Protein AF-A0A378WGH2-F1 (afdb_monomer)

Sequence (146 aa):
MEDEITLIKSREWPTRFLNVDENYIAITRPEDLNGFLYAKSLKPNQPIDFNKLDIACTDITWEGWNYLLPILQRRYFDNLPNEMEDFLLSFFWFLETDNNLSNLLVYLDSDDLKNFKDWISFILFSGKDNNSFIIENELLSILERM

Foldseek 3Di:
DPPDQDAADADWDFPDFFPDDPVPQDPPDPVSCQLVVLSVPDDTPDDDQQQRNPDQPNGTDLSNCLNCVRVVLVVVVVDDDPRCLVVVLNVLVQCLDDCNVVSNCVSDDPVNVVSVLVSLCCCQPVVPHPCNVVCVVSSVSSNVVD

Solvent-accessible surface area (backbone atoms only — not comparable to full-atom values): 8770 Å² total; per-residue (Å²): 128,86,76,82,82,58,75,44,71,83,56,69,74,45,96,50,50,57,69,64,58,80,91,72,59,82,72,89,48,83,69,64,46,48,14,49,53,46,60,72,64,64,55,82,94,55,87,84,60,55,74,47,52,58,59,65,74,81,40,44,23,67,50,26,46,58,35,43,50,34,52,52,55,50,49,56,75,73,66,71,86,68,61,48,55,72,59,53,51,51,48,44,52,50,36,52,43,85,65,43,41,66,60,52,53,75,74,43,52,78,64,36,46,50,24,48,52,51,49,54,48,44,44,65,66,63,83,76,51,82,60,27,78,78,46,44,68,38,53,50,54,45,60,77,74,107

Structure (mmCIF, N/CA/C/O backbone):
data_AF-A0A378WGH2-F1
#
_entry.id   AF-A0A378WGH2-F1
#
loop_
_atom_site.group_PDB
_atom_site.id
_atom_site.type_symbol
_atom_site.label_atom_id
_atom_site.label_alt_id
_atom_site.label_comp_id
_atom_site.label_asym_id
_atom_site.label_entity_id
_atom_site.label_seq_id
_atom_site.pdbx_PDB_ins_code
_atom_site.Cartn_x
_atom_site.Cartn_y
_atom_site.Cartn_z
_atom_site.occupancy
_atom_site.B_iso_or_equiv
_atom_site.auth_seq_id
_atom_site.auth_comp_id
_atom_site.auth_asym_id
_atom_site.auth_atom_id
_atom_site.pdbx_PDB_model_num
ATOM 1 N N . MET A 1 1 ? -19.980 -0.811 20.620 1.00 35.38 1 MET A N 1
ATOM 2 C CA . MET A 1 1 ? -20.170 -0.354 19.234 1.00 35.38 1 MET A CA 1
ATOM 3 C C . MET A 1 1 ? -18.951 -0.849 18.503 1.00 35.38 1 MET A C 1
ATOM 5 O O . MET A 1 1 ? -17.860 -0.528 18.943 1.00 35.38 1 MET A O 1
ATOM 9 N N . GLU A 1 2 ? -19.117 -1.748 17.537 1.00 47.16 2 GLU A N 1
ATOM 10 C CA . GLU A 1 2 ? -18.057 -1.958 16.551 1.00 47.16 2 GLU A CA 1
ATOM 11 C C . GLU A 1 2 ? -18.093 -0.689 15.701 1.00 47.16 2 GLU A C 1
ATOM 13 O O . GLU A 1 2 ? -19.053 -0.485 14.960 1.00 47.16 2 GLU A O 1
ATOM 18 N N . ASP A 1 3 ? -17.173 0.241 15.955 1.00 55.09 3 ASP A N 1
ATOM 19 C CA . ASP A 1 3 ? -17.094 1.470 15.173 1.00 55.09 3 ASP A CA 1
ATOM 20 C C . ASP A 1 3 ? -16.848 1.082 13.711 1.00 55.09 3 ASP A C 1
ATOM 22 O O . ASP A 1 3 ? -15.927 0.328 13.391 1.00 55.09 3 ASP A O 1
ATOM 26 N N . GLU A 1 4 ? -17.734 1.534 12.828 1.00 68.69 4 GLU A N 1
ATOM 27 C CA . GLU A 1 4 ? -17.677 1.220 11.406 1.00 68.69 4 GLU A CA 1
ATOM 28 C C . GLU A 1 4 ? -16.458 1.927 10.798 1.00 68.69 4 GLU A C 1
ATOM 30 O O . GLU A 1 4 ? -16.391 3.159 10.750 1.00 68.69 4 GLU A O 1
ATOM 35 N N . ILE A 1 5 ? -15.456 1.153 10.369 1.00 80.62 5 ILE A N 1
ATOM 36 C CA . ILE A 1 5 ? -14.247 1.710 9.755 1.00 80.62 5 ILE A CA 1
ATOM 37 C C . ILE A 1 5 ? -14.627 2.326 8.418 1.00 80.62 5 ILE A C 1
ATOM 39 O O . ILE A 1 5 ? -15.067 1.645 7.492 1.00 80.62 5 ILE A O 1
ATOM 43 N N . THR A 1 6 ? -14.410 3.632 8.306 1.00 91.25 6 THR A N 1
ATOM 44 C CA . THR A 1 6 ? -14.549 4.328 7.031 1.00 91.25 6 THR A CA 1
ATOM 45 C C . THR A 1 6 ? -13.286 4.109 6.203 1.00 91.25 6 THR A C 1
ATOM 47 O O . THR A 1 6 ? -12.171 4.320 6.674 1.00 91.25 6 THR A O 1
ATOM 50 N N . LEU A 1 7 ? -13.457 3.662 4.959 1.00 94.44 7 LEU A N 1
ATOM 51 C CA . LEU A 1 7 ? -12.347 3.341 4.063 1.00 94.44 7 LEU A CA 1
ATOM 52 C C . LEU A 1 7 ? -11.804 4.588 3.350 1.00 94.44 7 LEU A C 1
ATOM 54 O O . LEU A 1 7 ? -12.533 5.540 3.071 1.00 94.44 7 LEU A O 1
ATOM 58 N N . ILE A 1 8 ? -10.523 4.548 2.994 1.00 96.25 8 ILE A N 1
ATOM 59 C CA . ILE A 1 8 ? -9.829 5.544 2.176 1.00 96.25 8 ILE A CA 1
ATOM 60 C C . ILE A 1 8 ? -10.474 5.589 0.783 1.00 96.25 8 ILE A C 1
ATOM 62 O O . ILE A 1 8 ? -10.792 4.557 0.166 1.00 96.25 8 ILE A O 1
ATOM 66 N N . LYS A 1 9 ? -10.675 6.803 0.267 1.00 96.50 9 LYS A N 1
ATOM 67 C CA . LYS A 1 9 ? -11.297 7.036 -1.042 1.00 96.50 9 LYS A CA 1
ATOM 68 C C . LYS A 1 9 ? -10.456 6.389 -2.152 1.00 96.50 9 LYS A C 1
ATOM 70 O O . LYS A 1 9 ? -9.229 6.444 -2.141 1.00 96.50 9 LYS A O 1
ATOM 75 N N . SER A 1 10 ? -11.112 5.771 -3.135 1.00 95.19 10 SER A N 1
ATOM 76 C CA . SER A 1 10 ? -10.422 5.258 -4.327 1.00 95.19 10 SER A CA 1
ATOM 77 C C . SER A 1 10 ? -9.731 6.391 -5.090 1.00 95.19 10 SER A C 1
ATOM 79 O O . SER A 1 10 ? -10.227 7.519 -5.112 1.00 95.19 10 SER A O 1
ATOM 81 N N . ARG A 1 11 ? -8.605 6.084 -5.739 1.00 94.75 11 ARG A N 1
ATOM 82 C CA . ARG A 1 11 ? -7.843 7.043 -6.547 1.00 94.75 11 ARG A CA 1
ATOM 83 C C . ARG A 1 11 ? -7.864 6.682 -8.025 1.00 94.75 11 ARG A C 1
ATOM 85 O O . ARG A 1 11 ? -8.062 5.526 -8.396 1.00 94.75 11 ARG A O 1
ATOM 92 N N . GLU A 1 12 ? -7.636 7.693 -8.854 1.00 93.69 12 GLU A N 1
ATOM 93 C CA . GLU A 1 12 ? -7.398 7.512 -10.283 1.00 93.69 12 GLU A CA 1
ATOM 94 C C . GLU A 1 12 ? -6.031 6.870 -10.540 1.00 93.69 12 GLU A C 1
ATOM 96 O O . GLU A 1 12 ? -5.136 6.897 -9.694 1.00 93.69 12 GLU A O 1
ATOM 101 N N . TRP A 1 13 ? -5.884 6.281 -11.726 1.00 95.06 13 TRP A N 1
ATOM 102 C CA . TRP A 1 13 ? -4.626 5.684 -12.156 1.00 95.06 13 TRP A CA 1
ATOM 103 C C . TRP A 1 13 ? -3.505 6.741 -12.204 1.00 95.06 13 TRP A C 1
ATOM 105 O O . TRP A 1 13 ? -3.732 7.822 -12.752 1.00 95.06 13 TRP A O 1
ATOM 115 N N . PRO A 1 14 ? -2.301 6.448 -11.679 1.00 94.69 14 PRO A N 1
ATOM 116 C CA . PRO A 1 14 ? -1.214 7.420 -11.623 1.00 94.69 14 PRO A CA 1
ATOM 117 C C . PRO A 1 14 ? -0.660 7.750 -13.013 1.00 94.69 14 PRO A C 1
ATOM 119 O O . PRO A 1 14 ? -0.693 6.924 -13.930 1.00 94.69 14 PRO A O 1
ATOM 122 N N . THR A 1 15 ? -0.058 8.933 -13.157 1.00 92.88 15 THR A N 1
ATOM 123 C CA . THR A 1 15 ? 0.642 9.314 -14.397 1.00 92.88 15 THR A CA 1
ATOM 124 C C . THR A 1 15 ? 1.840 8.398 -14.624 1.00 92.88 15 THR A C 1
ATOM 126 O O . THR A 1 15 ? 2.132 7.991 -15.751 1.00 92.88 15 THR A O 1
ATOM 129 N N . ARG A 1 16 ? 2.522 8.034 -13.533 1.00 92.31 16 ARG A N 1
ATOM 130 C CA . ARG A 1 16 ? 3.640 7.093 -13.530 1.00 92.31 16 ARG A CA 1
ATOM 131 C C . ARG A 1 16 ? 3.504 6.140 -12.351 1.00 92.31 16 ARG A C 1
ATOM 133 O O . ARG A 1 16 ? 3.409 6.594 -11.220 1.00 92.31 16 ARG A O 1
ATOM 140 N N . PHE A 1 17 ? 3.540 4.833 -12.609 1.00 93.88 17 PHE A N 1
ATOM 141 C CA . PHE A 1 17 ? 3.421 3.808 -11.561 1.00 93.88 17 PHE A CA 1
ATOM 142 C C . PHE A 1 17 ? 4.780 3.400 -10.958 1.00 93.88 17 PHE A C 1
ATOM 144 O O . PHE A 1 17 ? 4.872 3.201 -9.752 1.00 93.88 17 PHE A O 1
ATOM 151 N N . LEU A 1 18 ? 5.842 3.325 -11.774 1.00 94.25 18 LEU A N 1
ATOM 152 C CA . LEU A 1 18 ? 7.179 2.865 -11.361 1.00 94.25 18 LEU A CA 1
ATOM 153 C C . LEU A 1 18 ? 8.238 3.971 -11.463 1.00 94.25 18 LEU A C 1
ATOM 155 O O . LEU A 1 18 ? 8.267 4.698 -12.456 1.00 94.25 18 LEU A O 1
ATOM 159 N N . ASN A 1 19 ? 9.128 4.071 -10.472 1.00 91.69 19 ASN A N 1
ATOM 160 C CA . ASN A 1 19 ? 10.249 5.022 -10.409 1.00 91.69 19 ASN A CA 1
ATOM 161 C C . ASN A 1 19 ? 11.446 4.592 -11.263 1.00 91.69 19 ASN A C 1
ATOM 163 O O . ASN A 1 19 ? 12.253 5.432 -11.665 1.00 91.69 19 ASN A O 1
ATOM 167 N N . VAL A 1 20 ? 11.556 3.297 -11.541 1.00 85.56 20 VAL A N 1
ATOM 168 C CA . VAL A 1 20 ? 12.711 2.694 -12.205 1.00 85.56 20 VAL A CA 1
ATOM 169 C C . VAL A 1 20 ? 12.340 2.205 -13.599 1.00 85.56 20 VAL A C 1
ATOM 171 O O . VAL A 1 20 ? 11.233 1.716 -13.837 1.00 85.56 20 VAL A O 1
ATOM 174 N N . ASP A 1 21 ? 13.275 2.361 -14.532 1.00 82.50 21 ASP A N 1
ATOM 175 C CA . ASP A 1 21 ? 13.173 1.732 -15.845 1.00 82.50 21 ASP A CA 1
ATOM 176 C C . ASP A 1 21 ? 13.755 0.318 -15.791 1.00 82.50 21 ASP A C 1
ATOM 178 O O . ASP A 1 21 ? 14.640 0.024 -14.991 1.00 82.50 21 ASP A O 1
ATOM 182 N N . GLU A 1 22 ? 13.305 -0.540 -16.705 1.00 79.81 22 GLU A N 1
ATOM 183 C CA . GLU A 1 22 ? 13.706 -1.954 -16.791 1.00 79.81 22 GLU A CA 1
ATOM 184 C C . GLU A 1 22 ? 15.231 -2.152 -16.818 1.00 79.81 22 GLU A C 1
ATOM 186 O O . GLU A 1 22 ? 15.751 -3.101 -16.243 1.00 79.81 22 GLU A O 1
ATOM 191 N N . ASN A 1 23 ? 15.958 -1.208 -17.422 1.00 80.75 23 ASN A N 1
ATOM 192 C CA . ASN A 1 23 ? 17.418 -1.238 -17.535 1.00 80.75 23 ASN A CA 1
ATOM 193 C C . ASN A 1 23 ? 18.155 -1.076 -16.192 1.00 80.75 23 ASN A C 1
ATOM 195 O O . ASN A 1 23 ? 19.362 -1.302 -16.141 1.00 80.75 23 ASN A O 1
ATOM 199 N N . TYR A 1 24 ? 17.462 -0.642 -15.136 1.00 79.50 24 TYR A N 1
ATOM 200 C CA . TYR A 1 24 ? 18.024 -0.441 -13.798 1.00 79.50 24 TYR A CA 1
ATOM 201 C C . TYR A 1 24 ? 17.676 -1.572 -12.826 1.00 79.50 24 TYR A C 1
ATOM 203 O O . TYR A 1 24 ? 18.118 -1.537 -11.679 1.00 79.50 24 TYR A O 1
ATOM 211 N N . ILE A 1 25 ? 16.927 -2.584 -13.275 1.00 78.25 25 ILE A N 1
ATOM 212 C CA . ILE A 1 25 ? 16.636 -3.767 -12.468 1.00 78.25 25 ILE A CA 1
ATOM 213 C C . ILE A 1 25 ? 17.858 -4.686 -12.485 1.00 78.25 25 ILE A C 1
ATOM 215 O O . ILE A 1 25 ? 18.322 -5.122 -13.540 1.00 78.25 25 ILE A O 1
ATOM 219 N N . ALA A 1 26 ? 18.400 -4.970 -11.302 1.00 75.31 26 ALA A N 1
ATOM 220 C CA . ALA A 1 26 ? 19.481 -5.930 -11.149 1.00 75.31 26 ALA A CA 1
ATOM 221 C C . ALA A 1 26 ? 18.933 -7.348 -11.359 1.00 75.31 26 ALA A C 1
ATOM 223 O O . ALA A 1 26 ? 18.248 -7.889 -10.499 1.00 75.31 26 ALA A O 1
ATOM 224 N N . ILE A 1 27 ? 19.237 -7.948 -12.510 1.00 78.75 27 ILE A N 1
ATOM 225 C CA . ILE A 1 27 ? 18.798 -9.305 -12.848 1.00 78.75 27 ILE A CA 1
ATOM 226 C C . ILE A 1 27 ? 19.877 -10.285 -12.392 1.00 78.75 27 ILE A C 1
ATOM 228 O O . ILE A 1 27 ? 20.930 -10.401 -13.025 1.00 78.75 27 ILE A O 1
ATOM 232 N N . THR A 1 28 ? 19.622 -10.999 -11.298 1.00 78.75 28 THR A N 1
ATOM 233 C CA . THR A 1 28 ? 20.460 -12.127 -10.865 1.00 78.75 28 THR A CA 1
ATOM 234 C C . THR A 1 28 ? 19.918 -13.459 -11.381 1.00 78.75 28 THR A C 1
ATOM 236 O O . THR A 1 28 ? 20.695 -14.383 -11.637 1.00 78.75 28 THR A O 1
ATOM 239 N N . ARG A 1 29 ? 18.600 -13.538 -11.601 1.00 75.00 29 ARG A N 1
ATOM 240 C CA . ARG A 1 29 ? 17.865 -14.661 -12.189 1.00 75.00 29 ARG A CA 1
ATOM 241 C C . ARG A 1 29 ? 16.701 -14.156 -13.056 1.00 75.00 29 ARG A C 1
ATOM 243 O O . ARG A 1 29 ? 16.218 -13.051 -12.826 1.00 75.00 29 ARG A O 1
ATOM 250 N N . PRO A 1 30 ? 16.224 -14.932 -14.048 1.00 76.19 30 PRO A N 1
ATOM 251 C CA . PRO A 1 30 ? 15.103 -14.518 -14.898 1.00 76.19 30 PRO A CA 1
ATOM 252 C C . PRO A 1 30 ? 13.823 -14.187 -14.121 1.00 76.19 30 PRO A C 1
ATOM 254 O O . PRO A 1 30 ? 13.079 -13.296 -14.523 1.00 76.19 30 PRO A O 1
ATOM 257 N N . GLU A 1 31 ? 13.571 -14.889 -13.013 1.00 78.00 31 GLU A N 1
ATOM 258 C CA . GLU A 1 31 ? 12.412 -14.658 -12.155 1.00 78.00 31 GLU A CA 1
ATOM 259 C C . GLU A 1 31 ? 12.417 -13.300 -11.442 1.00 78.00 31 GLU A C 1
ATOM 261 O O . GLU A 1 31 ? 11.334 -12.782 -11.177 1.00 78.00 31 GLU A O 1
ATOM 266 N N . ASP A 1 32 ? 13.586 -12.677 -11.246 1.00 73.44 32 ASP A N 1
ATOM 267 C CA . ASP A 1 32 ? 13.717 -11.350 -10.620 1.00 73.44 32 ASP A CA 1
ATOM 268 C C . ASP A 1 32 ? 12.980 -10.262 -11.424 1.00 73.44 32 ASP A C 1
ATOM 270 O O . ASP A 1 32 ? 12.639 -9.199 -10.910 1.00 73.44 32 ASP A O 1
ATOM 274 N N . LEU A 1 33 ? 12.716 -10.523 -12.709 1.00 85.06 33 LEU A N 1
ATOM 275 C CA . LEU A 1 33 ? 12.023 -9.600 -13.598 1.00 85.06 33 LEU A CA 1
ATOM 276 C C . LEU A 1 33 ? 10.496 -9.804 -13.594 1.00 85.06 33 LEU A C 1
ATOM 278 O O . LEU A 1 33 ? 9.764 -8.943 -14.080 1.00 85.06 33 LEU A O 1
ATOM 282 N N . ASN A 1 34 ? 9.987 -10.918 -13.055 1.00 89.19 34 ASN A N 1
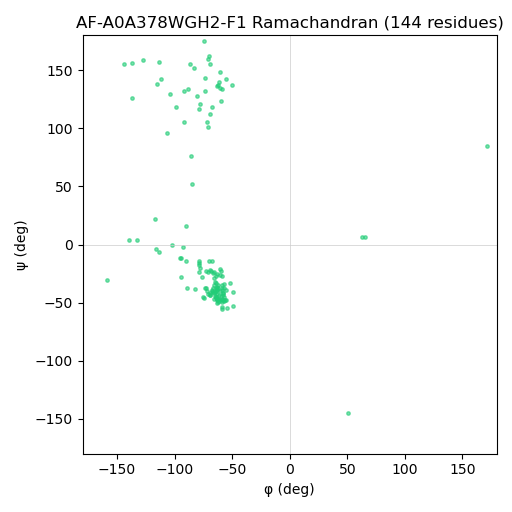ATOM 283 C CA . ASN A 1 34 ? 8.567 -11.270 -13.150 1.00 89.19 34 ASN A CA 1
ATOM 284 C C . ASN A 1 34 ? 7.669 -10.252 -12.443 1.00 89.19 34 ASN A C 1
ATOM 286 O O . ASN A 1 34 ? 6.694 -9.790 -13.041 1.00 89.19 34 ASN A O 1
ATOM 290 N N . GLY A 1 35 ? 8.010 -9.877 -11.206 1.00 89.25 35 GLY A N 1
ATOM 291 C CA . GLY A 1 35 ? 7.245 -8.887 -10.451 1.00 89.25 35 GLY A CA 1
ATOM 292 C C . GLY A 1 35 ? 7.289 -7.510 -11.106 1.00 89.25 35 GLY A C 1
ATOM 293 O O . GLY A 1 35 ? 6.258 -6.852 -11.265 1.00 89.25 35 GLY A O 1
ATOM 294 N N . PHE A 1 36 ? 8.461 -7.111 -11.607 1.00 89.88 36 PHE A N 1
ATOM 295 C CA . PHE A 1 36 ? 8.619 -5.856 -12.338 1.00 89.88 36 PHE A CA 1
ATOM 296 C C . PHE A 1 36 ? 7.799 -5.829 -13.634 1.00 89.88 36 PHE A C 1
ATOM 298 O O . PHE A 1 36 ? 7.086 -4.860 -13.901 1.00 89.88 36 PHE A O 1
ATOM 305 N N . LEU A 1 37 ? 7.847 -6.894 -14.439 1.00 91.56 37 LEU A N 1
ATOM 306 C CA . LEU A 1 37 ? 7.058 -7.002 -15.670 1.00 91.56 37 LEU A CA 1
ATOM 307 C C . LEU A 1 37 ? 5.566 -7.006 -15.376 1.00 91.56 37 LEU A C 1
ATOM 309 O O . LEU A 1 37 ? 4.806 -6.368 -16.108 1.00 91.56 37 LEU A O 1
ATOM 313 N N . TYR A 1 38 ? 5.147 -7.678 -14.302 1.00 93.38 38 TYR A N 1
ATOM 314 C CA . TYR A 1 38 ? 3.769 -7.630 -13.845 1.00 93.38 38 TYR A CA 1
ATOM 315 C C . TYR A 1 38 ? 3.359 -6.192 -13.519 1.00 93.38 38 TYR A C 1
ATOM 317 O O . TYR A 1 38 ? 2.414 -5.686 -14.130 1.00 93.38 38 TYR A O 1
ATOM 325 N N . ALA A 1 39 ? 4.117 -5.498 -12.667 1.00 92.69 39 ALA A N 1
ATOM 326 C CA . ALA A 1 39 ? 3.853 -4.112 -12.290 1.00 92.69 39 ALA A CA 1
ATOM 327 C C . ALA A 1 39 ? 3.816 -3.168 -13.506 1.00 92.69 39 ALA A C 1
ATOM 329 O O . ALA A 1 39 ? 2.905 -2.354 -13.648 1.00 92.69 39 ALA A O 1
ATOM 330 N N . LYS A 1 40 ? 4.757 -3.328 -14.444 1.00 91.94 40 LYS A N 1
ATOM 331 C CA . LYS A 1 40 ? 4.830 -2.565 -15.701 1.00 91.94 40 LYS A CA 1
ATOM 332 C C . LYS A 1 40 ? 3.653 -2.851 -16.640 1.00 91.94 40 LYS A C 1
ATOM 334 O O . LYS A 1 40 ? 3.272 -1.993 -17.441 1.00 91.94 40 LYS A O 1
ATOM 339 N N . SER A 1 41 ? 3.081 -4.053 -16.571 1.00 92.69 41 SER A N 1
ATOM 340 C CA . SER A 1 41 ? 1.945 -4.459 -17.402 1.00 92.69 41 SER A CA 1
ATOM 341 C C . SER A 1 41 ? 0.605 -3.902 -16.922 1.00 92.69 41 SER A C 1
ATOM 343 O O . SER A 1 41 ? -0.320 -3.830 -17.734 1.00 92.69 41 SER A O 1
ATOM 345 N N . LEU A 1 42 ? 0.511 -3.482 -15.651 1.00 94.19 42 LEU A N 1
ATOM 346 C CA . LEU A 1 42 ? -0.728 -3.011 -15.038 1.00 94.19 42 LEU A CA 1
ATOM 347 C C . LEU A 1 42 ? -1.370 -1.861 -15.832 1.00 94.19 42 LEU A C 1
ATOM 349 O O . LEU A 1 42 ? -0.696 -0.987 -16.391 1.00 94.19 42 LEU A O 1
ATOM 353 N N . LYS A 1 43 ? -2.705 -1.879 -15.881 1.00 91.94 43 LYS A N 1
ATOM 354 C CA . LYS A 1 43 ? -3.544 -0.884 -16.558 1.00 91.94 43 LYS A CA 1
ATOM 355 C C . LYS A 1 43 ? -4.617 -0.321 -15.619 1.00 91.94 43 LYS A C 1
ATOM 357 O O . LYS A 1 43 ? -4.994 -0.994 -14.657 1.00 91.94 43 LYS A O 1
ATOM 362 N N . PRO A 1 44 ? -5.168 0.872 -15.923 1.00 89.62 44 PRO A N 1
ATOM 363 C CA . PRO A 1 44 ? -6.316 1.408 -15.200 1.00 89.62 44 PRO A CA 1
ATOM 364 C C . PRO A 1 44 ? -7.448 0.381 -15.088 1.00 89.62 44 PRO A C 1
ATOM 366 O O . PRO A 1 44 ? -7.770 -0.293 -16.068 1.00 89.62 44 PRO A O 1
ATOM 369 N N . ASN A 1 45 ? -8.069 0.292 -13.909 1.00 84.06 45 ASN A N 1
ATOM 370 C CA . ASN A 1 45 ? -9.184 -0.615 -13.595 1.00 84.06 45 ASN A CA 1
ATOM 371 C C . ASN A 1 45 ? -8.865 -2.119 -13.684 1.00 84.06 45 ASN A C 1
ATOM 373 O O . ASN A 1 45 ? -9.770 -2.944 -13.552 1.00 84.06 45 ASN A O 1
ATOM 377 N N . GLN A 1 46 ? -7.604 -2.499 -13.896 1.00 90.75 46 GLN A N 1
ATOM 378 C CA . GLN A 1 46 ? -7.194 -3.894 -13.828 1.00 90.75 46 GLN A CA 1
ATOM 379 C C . GLN A 1 46 ? -7.164 -4.357 -12.361 1.00 90.75 46 GLN A C 1
ATOM 381 O O . GLN A 1 46 ? -6.561 -3.676 -11.527 1.00 90.75 46 GLN A O 1
ATOM 386 N N . PRO A 1 47 ? -7.751 -5.522 -12.029 1.00 88.94 47 PRO A N 1
ATOM 387 C CA . PRO A 1 47 ? -7.554 -6.138 -10.723 1.00 88.94 47 PRO A CA 1
ATOM 388 C C . PRO A 1 47 ? -6.073 -6.421 -10.456 1.00 88.94 47 PRO A C 1
ATOM 390 O O . PRO A 1 47 ? -5.372 -6.974 -11.308 1.00 88.94 47 PRO A O 1
ATOM 393 N N . ILE A 1 48 ? -5.616 -6.063 -9.258 1.00 89.75 48 ILE A N 1
ATOM 394 C CA . ILE A 1 48 ? -4.239 -6.290 -8.817 1.00 89.75 48 ILE A CA 1
ATOM 395 C C . ILE A 1 48 ? -4.160 -7.633 -8.092 1.00 89.75 48 ILE A C 1
ATOM 397 O O . ILE A 1 48 ? -4.990 -7.949 -7.236 1.00 89.75 48 ILE A O 1
ATOM 401 N N . ASP A 1 49 ? -3.161 -8.410 -8.488 1.00 89.31 49 ASP A N 1
ATOM 402 C CA . ASP A 1 49 ? -2.742 -9.689 -7.934 1.00 89.31 49 ASP A CA 1
ATOM 403 C C . ASP A 1 49 ? -1.445 -9.431 -7.164 1.00 89.31 49 ASP A C 1
ATOM 405 O O . ASP A 1 49 ? -0.366 -9.331 -7.749 1.00 89.31 49 ASP A O 1
ATOM 409 N N . PHE A 1 50 ? -1.574 -9.231 -5.854 1.00 87.00 50 PHE A N 1
ATOM 410 C CA . PHE A 1 50 ? -0.458 -8.829 -5.000 1.00 87.00 50 PHE A CA 1
ATOM 411 C C . PHE A 1 50 ? 0.598 -9.932 -4.847 1.00 87.00 50 PHE A C 1
ATOM 413 O O . PHE A 1 50 ? 1.765 -9.601 -4.687 1.00 87.00 50 PHE A O 1
ATOM 420 N N . ASN A 1 51 ? 0.245 -11.207 -5.060 1.00 84.06 51 ASN A N 1
ATOM 421 C CA . ASN A 1 51 ? 1.220 -12.306 -5.136 1.00 84.06 51 ASN A CA 1
ATOM 422 C C . ASN A 1 51 ? 2.190 -12.161 -6.314 1.00 84.06 51 ASN A C 1
ATOM 424 O O . ASN A 1 51 ? 3.273 -12.739 -6.312 1.00 84.06 51 ASN A O 1
ATOM 428 N N . LYS A 1 52 ? 1.774 -11.452 -7.368 1.00 88.12 52 LYS A N 1
ATOM 429 C CA . LYS A 1 52 ? 2.617 -11.166 -8.535 1.00 88.12 52 LYS A CA 1
ATOM 430 C C . LYS A 1 52 ? 3.305 -9.817 -8.435 1.00 88.12 52 LYS A C 1
ATOM 432 O O . LYS A 1 52 ? 4.181 -9.543 -9.249 1.00 88.12 52 LYS A O 1
ATOM 437 N N . LEU A 1 53 ? 2.917 -8.973 -7.481 1.00 87.56 53 LEU A N 1
ATOM 438 C CA . LEU A 1 53 ? 3.530 -7.670 -7.245 1.00 87.56 53 LEU A CA 1
ATOM 439 C C . LEU A 1 53 ? 4.766 -7.815 -6.344 1.00 87.56 53 LEU A C 1
ATOM 441 O O . LEU A 1 53 ? 4.900 -7.142 -5.330 1.00 87.56 53 LEU A O 1
ATOM 445 N N . ASP A 1 54 ? 5.664 -8.713 -6.738 1.00 85.69 54 ASP A N 1
ATOM 446 C CA . ASP A 1 54 ? 6.922 -8.992 -6.048 1.00 85.69 54 ASP A CA 1
ATOM 447 C C . ASP A 1 54 ? 8.001 -8.007 -6.522 1.00 85.69 54 ASP A C 1
ATOM 449 O O . ASP A 1 54 ? 8.804 -8.297 -7.410 1.00 85.69 54 ASP A O 1
ATOM 453 N N . ILE A 1 55 ? 7.9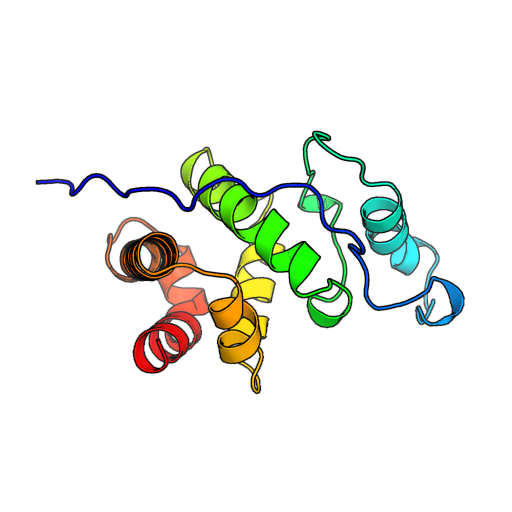17 -6.770 -6.026 1.00 87.94 55 ILE A N 1
ATOM 454 C CA . ILE A 1 55 ? 8.854 -5.681 -6.330 1.00 87.94 55 ILE A CA 1
ATOM 455 C C . ILE A 1 55 ? 9.211 -4.909 -5.066 1.00 87.94 55 ILE A C 1
ATOM 457 O O . ILE A 1 55 ? 8.434 -4.856 -4.110 1.00 87.94 55 ILE A O 1
ATOM 461 N N . ALA A 1 56 ? 10.368 -4.247 -5.076 1.00 89.19 56 ALA A N 1
ATOM 462 C CA . ALA A 1 56 ? 10.747 -3.378 -3.975 1.00 89.19 56 ALA A CA 1
ATOM 463 C C . ALA A 1 56 ? 9.760 -2.207 -3.852 1.00 89.19 56 ALA A C 1
ATOM 465 O O . ALA A 1 56 ? 9.413 -1.552 -4.836 1.00 89.19 56 ALA A O 1
ATOM 466 N N . CYS A 1 57 ? 9.348 -1.888 -2.623 1.00 92.25 57 CYS A N 1
ATOM 467 C CA . CYS A 1 57 ? 8.423 -0.781 -2.366 1.00 92.25 57 CYS A CA 1
ATOM 468 C C . CYS A 1 57 ? 8.953 0.579 -2.865 1.00 92.25 57 CYS A C 1
ATOM 470 O O . CYS A 1 57 ? 8.173 1.455 -3.241 1.00 92.25 57 CYS A O 1
ATOM 472 N N . THR A 1 58 ? 10.279 0.732 -2.925 1.00 91.56 58 THR A N 1
ATOM 473 C CA . THR A 1 58 ? 10.989 1.900 -3.468 1.00 91.56 58 THR A CA 1
ATOM 474 C C . THR A 1 58 ? 10.806 2.083 -4.975 1.00 91.56 58 THR A C 1
ATOM 476 O O . THR A 1 58 ? 10.932 3.200 -5.488 1.00 91.56 58 THR A O 1
ATOM 479 N N . ASP A 1 59 ? 10.497 1.005 -5.695 1.00 92.31 59 ASP A N 1
ATOM 480 C CA . ASP A 1 59 ? 10.325 1.028 -7.147 1.00 92.31 59 ASP A CA 1
ATOM 481 C C . ASP A 1 59 ? 8.956 1.581 -7.549 1.00 92.31 59 ASP A C 1
ATOM 483 O O . ASP A 1 59 ? 8.775 1.978 -8.700 1.00 92.31 59 ASP A O 1
ATOM 487 N N . ILE A 1 60 ? 8.007 1.664 -6.614 1.00 94.69 60 ILE A N 1
ATOM 488 C CA . ILE A 1 60 ? 6.675 2.240 -6.815 1.00 94.69 60 ILE A CA 1
ATOM 489 C C . ILE A 1 60 ? 6.727 3.749 -6.538 1.00 94.69 60 ILE A C 1
ATOM 491 O O . ILE A 1 60 ? 7.293 4.208 -5.544 1.00 94.69 60 ILE A O 1
ATOM 495 N N . THR A 1 61 ? 6.137 4.554 -7.425 1.00 95.31 61 THR A N 1
ATOM 496 C CA . THR A 1 61 ? 6.060 6.014 -7.238 1.00 95.31 61 THR A CA 1
ATOM 497 C C . THR A 1 61 ? 5.099 6.373 -6.102 1.00 95.31 61 THR A C 1
ATOM 499 O O . THR A 1 61 ? 4.215 5.597 -5.748 1.00 95.31 61 THR A O 1
ATOM 502 N N . TRP A 1 62 ? 5.183 7.593 -5.567 1.00 95.31 62 TRP A N 1
ATOM 503 C CA . TRP A 1 62 ? 4.193 8.050 -4.583 1.00 95.31 62 TRP A CA 1
ATOM 504 C C . TRP A 1 62 ? 2.775 8.169 -5.157 1.00 95.31 62 TRP A C 1
ATOM 506 O O . TRP A 1 62 ? 1.812 7.877 -4.455 1.00 95.31 62 TRP A O 1
ATOM 516 N N . GLU A 1 63 ? 2.631 8.510 -6.442 1.00 95.00 63 GLU A N 1
ATOM 517 C CA . GLU A 1 63 ? 1.333 8.440 -7.126 1.00 95.00 63 GLU A CA 1
ATOM 518 C C . GLU A 1 63 ? 0.820 6.991 -7.198 1.00 95.00 63 GLU A C 1
ATOM 520 O O . GLU A 1 63 ? -0.366 6.738 -6.987 1.00 95.00 63 GLU A O 1
ATOM 525 N N . GLY A 1 64 ? 1.718 6.033 -7.454 1.00 95.50 64 GLY A N 1
ATOM 526 C CA . GLY A 1 64 ? 1.438 4.601 -7.422 1.00 95.50 64 GLY A CA 1
ATOM 527 C C . GLY A 1 64 ? 0.988 4.139 -6.041 1.00 95.50 64 GLY A C 1
ATOM 528 O O . GLY A 1 64 ? -0.043 3.483 -5.930 1.00 95.50 64 GLY A O 1
ATOM 529 N N . TRP A 1 65 ? 1.685 4.547 -4.980 1.00 95.69 65 TRP A N 1
ATOM 530 C CA . TRP A 1 65 ? 1.287 4.251 -3.605 1.00 95.69 65 TRP A CA 1
ATOM 531 C C . TRP A 1 65 ? -0.049 4.880 -3.221 1.00 95.69 65 TRP A C 1
ATOM 533 O O . TRP A 1 65 ? -0.885 4.197 -2.637 1.00 95.69 65 TRP A O 1
ATOM 543 N N . ASN A 1 66 ? -0.299 6.135 -3.604 1.00 95.31 66 ASN A N 1
ATOM 544 C CA . ASN A 1 66 ? -1.598 6.778 -3.407 1.00 95.31 66 ASN A CA 1
ATOM 545 C C . ASN A 1 66 ? -2.725 5.977 -4.085 1.00 95.31 66 ASN A C 1
ATOM 547 O O . ASN A 1 66 ? -3.807 5.835 -3.522 1.00 95.31 66 ASN A O 1
ATOM 551 N N . TYR A 1 67 ? -2.463 5.400 -5.262 1.00 95.69 67 TYR A N 1
ATOM 552 C CA . TYR A 1 67 ? -3.400 4.510 -5.949 1.00 95.69 67 TYR A CA 1
ATOM 553 C C . TYR A 1 67 ? -3.569 3.141 -5.270 1.00 95.69 67 TYR A C 1
ATOM 555 O O . TYR A 1 67 ? -4.694 2.655 -5.136 1.00 95.69 67 TYR A O 1
ATOM 563 N N . LEU A 1 68 ? -2.477 2.523 -4.816 1.00 94.62 68 LEU A N 1
ATOM 564 C CA . LEU A 1 68 ? -2.482 1.192 -4.204 1.00 94.62 68 LEU A CA 1
ATOM 565 C C . LEU A 1 68 ? -3.056 1.171 -2.788 1.00 94.62 68 LEU A C 1
ATOM 567 O O . LEU A 1 68 ? -3.754 0.223 -2.443 1.00 94.62 68 LEU A O 1
ATOM 571 N N . LEU A 1 69 ? -2.793 2.194 -1.976 1.00 95.25 69 LEU A N 1
ATOM 572 C CA . LEU A 1 69 ? -3.199 2.267 -0.572 1.00 95.25 69 LEU A CA 1
ATOM 573 C C . LEU A 1 69 ? -4.687 1.930 -0.334 1.00 95.25 69 LEU A C 1
ATOM 575 O O . LEU A 1 69 ? -4.978 1.028 0.455 1.00 95.25 69 LEU A O 1
ATOM 579 N N . PRO A 1 70 ? -5.653 2.568 -1.021 1.00 95.00 70 PRO A N 1
ATOM 580 C CA . PRO A 1 70 ? -7.065 2.247 -0.832 1.00 95.00 70 PRO A CA 1
ATOM 581 C C . PRO A 1 70 ? -7.443 0.851 -1.373 1.00 95.00 70 PRO A C 1
ATOM 583 O O . PRO A 1 70 ? -8.446 0.275 -0.945 1.00 95.00 70 PRO A O 1
ATOM 586 N N . ILE A 1 71 ? -6.674 0.279 -2.307 1.00 92.81 71 ILE A N 1
ATOM 587 C CA . ILE A 1 71 ? -6.870 -1.100 -2.794 1.00 92.81 71 ILE A CA 1
ATOM 588 C C . ILE A 1 71 ? -6.374 -2.097 -1.743 1.00 92.81 71 ILE A C 1
ATOM 590 O O . ILE A 1 71 ? -7.087 -3.051 -1.431 1.00 92.81 71 ILE A O 1
ATOM 594 N N . LEU A 1 72 ? -5.196 -1.844 -1.166 1.00 91.25 72 LEU A N 1
ATOM 595 C CA . LEU A 1 72 ? -4.612 -2.634 -0.083 1.00 91.25 72 LEU A CA 1
ATOM 596 C C . LEU A 1 72 ? -5.543 -2.685 1.124 1.00 91.25 72 LEU A C 1
ATOM 598 O O . LEU A 1 72 ? -5.840 -3.768 1.618 1.00 91.25 72 LEU A O 1
ATOM 602 N N . GLN A 1 73 ? -6.078 -1.536 1.542 1.00 91.88 73 GLN A N 1
ATOM 603 C CA . GLN A 1 73 ? -7.017 -1.477 2.659 1.00 91.88 73 GLN A CA 1
ATOM 604 C C . GLN A 1 73 ? -8.269 -2.331 2.410 1.00 91.88 73 GLN A C 1
ATOM 606 O O . GLN A 1 73 ? -8.681 -3.096 3.277 1.00 91.88 73 GLN A O 1
ATOM 611 N N . ARG A 1 74 ? -8.883 -2.231 1.224 1.00 90.75 74 ARG A N 1
ATOM 612 C CA . ARG A 1 74 ? -10.071 -3.036 0.888 1.00 90.75 74 ARG A CA 1
ATOM 613 C C . ARG A 1 74 ? -9.759 -4.524 0.892 1.00 90.75 74 ARG A C 1
ATOM 615 O O . ARG A 1 74 ? -10.467 -5.295 1.525 1.00 90.75 74 ARG A O 1
ATOM 622 N N . ARG A 1 75 ? -8.657 -4.915 0.250 1.00 86.75 75 ARG A N 1
ATOM 623 C CA . ARG A 1 75 ? -8.225 -6.314 0.212 1.00 86.75 75 ARG A CA 1
ATOM 624 C C . ARG A 1 75 ? -7.904 -6.876 1.590 1.00 86.75 75 ARG A C 1
ATOM 626 O O . ARG A 1 75 ? -8.200 -8.042 1.831 1.00 86.75 75 ARG A O 1
ATOM 633 N N . TYR A 1 76 ? -7.351 -6.052 2.479 1.00 87.25 76 TYR A N 1
ATOM 634 C CA . TYR A 1 76 ? -7.127 -6.423 3.870 1.00 87.25 76 TYR A CA 1
ATOM 635 C C . TYR A 1 76 ? -8.443 -6.837 4.556 1.00 87.25 76 TYR A C 1
ATOM 637 O O . TYR A 1 76 ? -8.492 -7.889 5.189 1.00 87.25 76 TYR A O 1
ATOM 645 N N . PHE A 1 77 ? -9.526 -6.074 4.366 1.00 85.50 77 PHE A N 1
ATOM 646 C CA . PHE A 1 77 ? -10.839 -6.410 4.932 1.00 85.50 77 PHE A CA 1
ATOM 647 C C . PHE A 1 77 ? -11.572 -7.540 4.191 1.00 85.50 77 PHE A C 1
ATOM 649 O O . PHE A 1 77 ? -12.366 -8.243 4.813 1.00 85.50 77 PHE A O 1
ATOM 656 N N . ASP A 1 78 ? -11.324 -7.726 2.890 1.00 82.12 78 ASP A N 1
ATOM 657 C CA . ASP A 1 78 ? -12.082 -8.673 2.064 1.00 82.12 78 ASP A CA 1
ATOM 658 C C . ASP A 1 78 ? -11.765 -10.148 2.349 1.00 82.12 78 ASP A C 1
ATOM 660 O O . ASP A 1 78 ? -12.679 -10.960 2.244 1.00 82.12 78 ASP A O 1
ATOM 664 N N . ASN A 1 79 ? -10.510 -10.521 2.638 1.00 67.00 79 ASN A N 1
ATOM 665 C CA . ASN A 1 79 ? -10.096 -11.868 3.086 1.00 67.00 79 ASN A CA 1
ATOM 666 C C . ASN A 1 79 ? -8.558 -11.975 3.118 1.00 67.00 79 ASN A C 1
ATOM 668 O O . ASN A 1 79 ? -7.951 -12.495 2.178 1.00 67.00 79 ASN A O 1
ATOM 672 N N . LEU A 1 80 ? -7.903 -11.552 4.202 1.00 63.22 80 LEU A N 1
ATOM 673 C CA . LEU A 1 80 ? -6.525 -11.990 4.454 1.00 63.22 80 LEU A CA 1
ATOM 674 C C . LEU A 1 80 ? -6.547 -13.402 5.039 1.00 63.22 80 LEU A C 1
ATOM 676 O O . LEU A 1 80 ? -7.086 -13.615 6.127 1.00 63.22 80 LEU A O 1
ATOM 680 N N . PRO A 1 81 ? -5.976 -14.378 4.312 1.00 51.75 81 PRO A N 1
ATOM 681 C CA . PRO A 1 81 ? -5.035 -15.218 5.038 1.00 51.75 81 PRO A CA 1
ATOM 682 C C . PRO A 1 81 ? -3.749 -15.614 4.297 1.00 51.75 81 PRO A C 1
ATOM 684 O O . PRO A 1 81 ? -3.027 -16.393 4.886 1.00 51.75 81 PRO A O 1
ATOM 687 N N . ASN A 1 82 ? -3.429 -15.162 3.071 1.00 59.56 82 ASN A N 1
ATOM 688 C CA . ASN A 1 82 ? -2.111 -15.481 2.458 1.00 59.56 82 ASN A CA 1
ATOM 689 C C . ASN A 1 82 ? -1.652 -14.534 1.325 1.00 59.56 82 ASN A C 1
ATOM 691 O O . ASN A 1 82 ? -0.458 -14.357 1.135 1.00 59.56 82 ASN A O 1
ATOM 695 N N . GLU A 1 83 ? -2.558 -13.934 0.539 1.00 58.28 83 GLU A N 1
ATOM 696 C CA . GLU A 1 83 ? -2.167 -13.343 -0.763 1.00 58.28 83 GLU A CA 1
ATOM 697 C C . GLU A 1 83 ? -1.475 -11.970 -0.708 1.00 58.28 83 GLU A C 1
ATOM 699 O O . GLU A 1 83 ? -0.946 -11.498 -1.714 1.00 58.28 83 GLU A O 1
ATOM 704 N N . MET A 1 84 ? -1.537 -11.280 0.432 1.00 64.62 84 MET A N 1
ATOM 705 C CA . MET A 1 84 ? -0.950 -9.944 0.572 1.00 64.62 84 MET A CA 1
ATOM 706 C C . MET A 1 84 ? -0.112 -9.768 1.830 1.00 64.62 84 MET A C 1
ATOM 708 O O . MET A 1 84 ? 0.309 -8.646 2.085 1.00 64.62 84 MET A O 1
ATOM 712 N N . GLU A 1 85 ? 0.078 -10.813 2.637 1.00 73.31 85 GLU A N 1
ATOM 713 C CA . GLU A 1 85 ? 0.725 -10.676 3.945 1.00 73.31 85 GLU A CA 1
ATOM 714 C C . GLU A 1 85 ? 2.134 -10.104 3.778 1.00 73.31 85 GLU A C 1
ATOM 716 O O . GLU A 1 85 ? 2.398 -8.998 4.240 1.00 73.31 85 GLU A O 1
ATOM 721 N N . ASP A 1 86 ? 2.973 -10.747 2.967 1.00 80.38 86 ASP A N 1
ATOM 722 C CA . ASP A 1 86 ? 4.348 -10.298 2.733 1.00 80.38 86 ASP A CA 1
ATOM 723 C C . ASP A 1 86 ? 4.424 -8.890 2.120 1.00 80.38 86 ASP A C 1
ATOM 725 O O . ASP A 1 86 ? 5.258 -8.074 2.520 1.00 80.38 86 ASP A O 1
ATOM 729 N N . PHE A 1 87 ? 3.532 -8.566 1.177 1.00 86.44 87 PHE A N 1
ATOM 730 C CA . PHE A 1 87 ? 3.531 -7.257 0.518 1.00 86.44 87 PHE A CA 1
ATOM 731 C C . PHE A 1 87 ? 3.042 -6.141 1.453 1.00 86.44 87 PHE A C 1
ATOM 733 O O . PHE A 1 87 ? 3.602 -5.046 1.463 1.00 86.44 87 PHE A O 1
ATOM 740 N N . LEU A 1 88 ? 2.018 -6.411 2.266 1.00 87.56 88 LEU A N 1
ATOM 741 C CA . LEU A 1 88 ? 1.482 -5.464 3.241 1.00 87.56 88 LEU A CA 1
ATOM 742 C C . LEU A 1 88 ? 2.469 -5.228 4.394 1.00 87.56 88 LEU A C 1
ATOM 744 O O . LEU A 1 88 ? 2.675 -4.080 4.783 1.00 87.56 88 LEU A O 1
ATOM 748 N N . LEU A 1 89 ? 3.117 -6.285 4.895 1.00 88.00 89 LEU A N 1
ATOM 749 C CA . LEU A 1 89 ? 4.198 -6.181 5.881 1.00 88.00 89 LEU A CA 1
ATOM 750 C C . LEU A 1 89 ? 5.350 -5.332 5.325 1.00 88.00 89 LEU A C 1
ATOM 752 O O . LEU A 1 89 ? 5.766 -4.357 5.952 1.00 88.00 89 LEU A O 1
ATOM 756 N N . SER A 1 90 ? 5.797 -5.638 4.103 1.00 89.50 90 SER A N 1
ATOM 757 C CA . SER A 1 90 ? 6.848 -4.880 3.412 1.00 89.50 90 SER A CA 1
ATOM 758 C C . SER A 1 90 ? 6.480 -3.407 3.228 1.00 89.50 90 SER A C 1
ATOM 760 O O . SER A 1 90 ? 7.336 -2.536 3.374 1.00 89.50 90 SER A O 1
ATOM 762 N N . PHE A 1 91 ? 5.208 -3.108 2.947 1.00 92.69 91 PHE A N 1
ATOM 763 C CA . PHE A 1 91 ? 4.711 -1.739 2.852 1.00 92.69 91 PHE A CA 1
ATOM 764 C C . PHE A 1 91 ? 4.808 -0.991 4.188 1.00 92.69 91 PHE A C 1
ATOM 766 O O . PHE A 1 91 ? 5.293 0.139 4.210 1.00 92.69 91 PHE A O 1
ATOM 773 N N . PHE A 1 92 ? 4.395 -1.598 5.305 1.00 93.25 92 PHE A N 1
ATOM 774 C CA . PHE A 1 92 ? 4.489 -0.939 6.611 1.00 93.2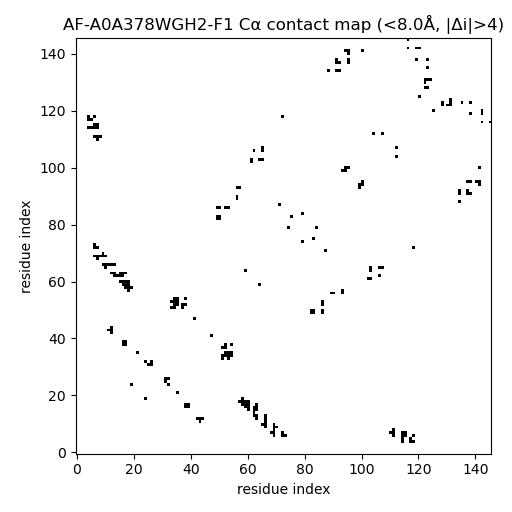5 92 PHE A CA 1
ATOM 775 C C . PHE A 1 92 ? 5.939 -0.737 7.063 1.00 93.25 92 PHE A C 1
ATOM 777 O O . PHE A 1 92 ? 6.270 0.364 7.504 1.00 93.25 92 PHE A O 1
ATOM 784 N N . TRP A 1 93 ? 6.825 -1.716 6.844 1.00 91.88 93 TRP A N 1
ATOM 785 C CA . TRP A 1 93 ? 8.270 -1.518 7.022 1.00 91.88 93 TRP A CA 1
ATOM 786 C C . TRP A 1 93 ? 8.786 -0.356 6.181 1.00 91.88 93 TRP A C 1
ATOM 788 O O . TRP A 1 93 ? 9.477 0.533 6.676 1.00 91.88 93 TRP A O 1
ATOM 798 N N . PHE A 1 94 ? 8.409 -0.315 4.905 1.00 94.12 94 PHE A N 1
ATOM 799 C CA . PHE A 1 94 ? 8.807 0.767 4.019 1.00 94.12 94 PHE A CA 1
ATOM 800 C C . PHE A 1 94 ? 8.354 2.140 4.538 1.00 94.12 94 PHE A C 1
ATOM 802 O O . PHE A 1 94 ? 9.147 3.082 4.512 1.00 94.12 94 PHE A O 1
ATOM 809 N N . LEU A 1 95 ? 7.128 2.268 5.055 1.00 94.81 95 LEU A N 1
ATOM 810 C CA . LEU A 1 95 ? 6.634 3.527 5.620 1.00 94.81 95 LEU A CA 1
ATOM 811 C C . LEU A 1 95 ? 7.360 3.958 6.895 1.00 94.81 95 LEU A C 1
ATOM 813 O O . LEU A 1 95 ? 7.579 5.157 7.086 1.00 94.81 95 LEU A O 1
ATOM 817 N N . GLU A 1 96 ? 7.714 3.009 7.759 1.00 91.88 96 GLU A N 1
ATOM 818 C CA . GLU A 1 96 ? 8.446 3.282 8.996 1.00 91.88 96 GLU A CA 1
ATOM 819 C C . GLU A 1 96 ? 9.837 3.872 8.702 1.00 91.88 96 GLU A C 1
ATOM 821 O O . GLU A 1 96 ? 10.284 4.800 9.382 1.00 91.88 96 GLU A O 1
ATOM 826 N N . THR A 1 97 ? 10.487 3.415 7.629 1.00 89.06 97 THR A N 1
ATOM 827 C CA . THR A 1 97 ? 11.815 3.901 7.234 1.00 89.06 97 THR A CA 1
ATOM 828 C C . THR A 1 97 ? 11.818 5.313 6.628 1.00 89.06 97 THR A C 1
ATOM 830 O O . THR A 1 97 ? 10.941 5.705 5.857 1.00 89.06 97 THR A O 1
ATOM 833 N N . ASP A 1 98 ? 12.864 6.085 6.942 1.00 85.31 98 ASP A N 1
ATOM 834 C CA . ASP A 1 98 ? 13.163 7.395 6.348 1.00 85.31 98 ASP A CA 1
ATOM 835 C C . ASP A 1 98 ? 11.972 8.391 6.352 1.00 85.31 98 ASP A C 1
ATOM 837 O O . ASP A 1 98 ? 11.167 8.466 7.286 1.00 85.31 98 ASP A O 1
ATOM 841 N N . ASN A 1 99 ? 11.874 9.219 5.306 1.00 90.69 99 ASN A N 1
ATOM 842 C CA . ASN A 1 99 ? 10.802 10.193 5.087 1.00 90.69 99 ASN A CA 1
ATOM 843 C C . ASN A 1 99 ? 9.622 9.601 4.290 1.00 90.69 99 ASN A C 1
ATOM 845 O O . ASN A 1 99 ? 8.806 10.357 3.759 1.00 90.69 99 ASN A O 1
ATOM 849 N N . ASN A 1 100 ? 9.527 8.272 4.180 1.00 94.56 100 ASN A N 1
ATOM 850 C CA . ASN A 1 100 ? 8.545 7.594 3.330 1.00 94.56 100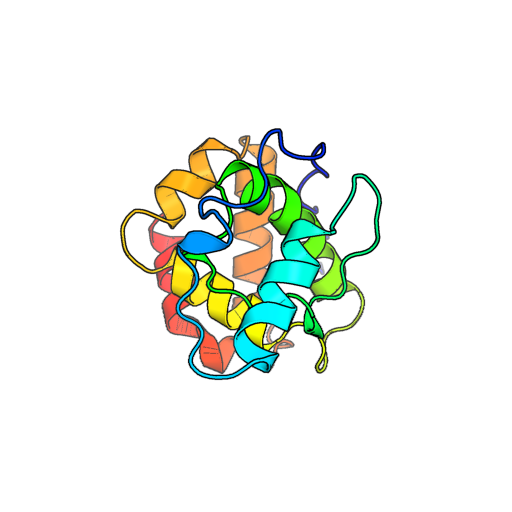 ASN A CA 1
ATOM 851 C C . ASN A 1 100 ? 7.109 7.854 3.782 1.00 94.56 100 ASN A C 1
ATOM 853 O O . ASN A 1 100 ? 6.275 8.239 2.962 1.00 94.56 100 ASN A O 1
ATOM 857 N N . LEU A 1 101 ? 6.846 7.761 5.088 1.00 95.25 101 LEU A N 1
ATOM 858 C CA . LEU A 1 101 ? 5.559 8.157 5.651 1.00 95.25 101 LEU A CA 1
ATOM 859 C C . LEU A 1 101 ? 5.195 9.594 5.260 1.00 95.25 101 LEU A C 1
ATOM 861 O O . LEU A 1 101 ? 4.155 9.812 4.648 1.00 95.25 101 LEU A O 1
ATOM 865 N N . SER A 1 102 ? 6.070 10.566 5.533 1.00 94.75 102 SER A N 1
ATOM 866 C CA . SER A 1 102 ? 5.820 11.979 5.219 1.00 94.75 102 SER A CA 1
ATOM 867 C C . SER A 1 102 ? 5.499 12.200 3.739 1.00 94.75 102 SER A C 1
ATOM 869 O O . SER A 1 102 ? 4.609 12.984 3.420 1.00 94.75 102 SER A O 1
ATOM 871 N N . ASN A 1 103 ? 6.186 11.490 2.839 1.00 95.00 103 ASN A N 1
ATOM 872 C CA . ASN A 1 103 ? 5.930 11.570 1.404 1.00 95.00 103 ASN A CA 1
ATOM 873 C C . ASN A 1 103 ? 4.552 11.012 1.024 1.00 95.00 103 ASN A C 1
ATOM 875 O O . ASN A 1 103 ? 3.873 11.615 0.194 1.00 95.00 103 ASN A O 1
ATOM 879 N N . LEU A 1 104 ? 4.124 9.900 1.632 1.00 94.75 104 LEU A N 1
ATOM 880 C CA . LEU A 1 104 ? 2.789 9.340 1.414 1.00 94.75 104 LEU A CA 1
ATOM 881 C C . LEU A 1 104 ? 1.695 10.282 1.931 1.00 94.75 104 LEU A C 1
ATOM 883 O O . LEU A 1 104 ? 0.709 10.516 1.232 1.00 94.75 104 LEU A O 1
ATOM 887 N N . LEU A 1 105 ? 1.870 10.847 3.131 1.00 94.12 105 LEU A N 1
ATOM 888 C CA . LEU A 1 105 ? 0.850 11.680 3.777 1.00 94.12 105 LEU A CA 1
ATOM 889 C C . LEU A 1 105 ? 0.486 12.930 2.962 1.00 94.12 105 LEU A C 1
ATOM 891 O O . LEU A 1 105 ? -0.648 13.389 3.048 1.00 94.12 105 LEU A O 1
ATOM 895 N N . VAL A 1 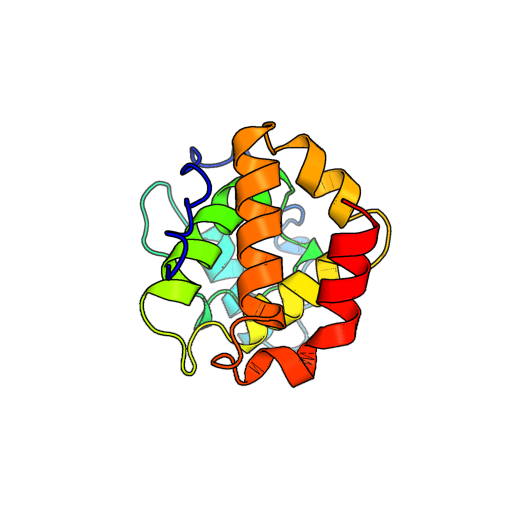106 ? 1.392 13.446 2.121 1.00 95.31 106 VAL A N 1
ATOM 896 C CA . VAL A 1 106 ? 1.111 14.579 1.213 1.00 95.31 106 VAL A CA 1
ATOM 897 C C . VAL A 1 106 ? -0.036 14.284 0.230 1.00 95.31 106 VAL A C 1
ATOM 899 O O . VAL A 1 106 ? -0.676 15.212 -0.262 1.00 95.31 106 VAL A O 1
ATOM 902 N N . TYR A 1 107 ? -0.329 13.010 -0.040 1.00 94.50 107 TYR A N 1
ATOM 903 C CA . TYR A 1 107 ? -1.391 12.583 -0.956 1.00 94.50 107 TYR A CA 1
ATOM 904 C C . TYR A 1 107 ? -2.740 12.320 -0.271 1.00 94.50 107 TYR A C 1
ATOM 906 O O . TYR A 1 107 ? -3.716 11.974 -0.947 1.00 94.50 107 TYR A O 1
ATOM 914 N N . LEU A 1 108 ? -2.816 12.451 1.056 1.00 95.00 108 LEU A N 1
ATOM 915 C CA . LEU A 1 108 ? -4.032 12.195 1.822 1.00 95.00 108 LEU A CA 1
ATOM 916 C C . LEU A 1 108 ? -4.686 13.513 2.238 1.00 95.00 108 LEU A C 1
ATOM 918 O O . LEU A 1 108 ? -4.042 14.395 2.804 1.00 95.00 108 LEU A O 1
ATOM 922 N N . ASP A 1 109 ? -5.987 13.638 1.967 1.00 95.56 109 ASP A N 1
ATOM 923 C CA . ASP A 1 109 ? -6.792 14.703 2.562 1.00 95.56 109 ASP A CA 1
ATOM 924 C C . ASP A 1 109 ? -7.074 14.404 4.047 1.00 95.56 109 ASP A C 1
ATOM 926 O O . ASP A 1 109 ? -6.702 13.352 4.570 1.00 95.56 109 ASP A O 1
ATOM 930 N N . SER A 1 110 ? -7.716 15.334 4.757 1.00 95.00 110 SER A N 1
ATOM 931 C CA . SER A 1 110 ? -7.988 15.170 6.191 1.00 95.00 110 SER A CA 1
ATOM 932 C C . SER A 1 110 ? -8.826 13.931 6.519 1.00 95.00 110 SER A C 1
ATOM 934 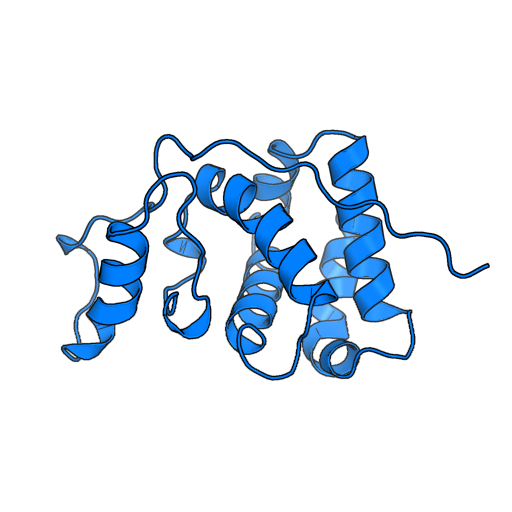O O . SER A 1 110 ? -8.614 13.321 7.569 1.00 95.00 110 SER A O 1
ATOM 936 N N . ASP A 1 111 ? -9.763 13.560 5.643 1.00 95.88 111 ASP A N 1
ATOM 937 C CA . ASP A 1 111 ? -10.622 12.395 5.858 1.00 95.88 111 ASP A CA 1
ATOM 938 C C . ASP A 1 111 ? -9.834 11.111 5.613 1.00 95.88 111 ASP A C 1
ATOM 940 O O . ASP A 1 111 ? -9.879 10.191 6.423 1.00 95.88 111 ASP A O 1
ATOM 944 N N . ASP A 1 112 ? -9.075 11.057 4.519 1.00 96.44 112 ASP A N 1
ATOM 945 C CA . ASP A 1 112 ? -8.254 9.904 4.169 1.00 96.44 112 ASP A CA 1
ATOM 946 C C . ASP A 1 112 ? -7.126 9.694 5.184 1.00 96.44 112 ASP A C 1
ATOM 948 O O . ASP A 1 112 ? -6.815 8.553 5.521 1.00 96.44 112 ASP A O 1
ATOM 952 N N . LEU A 1 113 ? -6.561 10.773 5.736 1.00 95.75 113 LEU A N 1
ATOM 953 C CA . LEU A 1 113 ? -5.598 10.703 6.832 1.00 95.75 113 LEU A CA 1
ATOM 954 C C . LEU A 1 113 ? -6.227 10.058 8.068 1.00 95.75 113 LEU A C 1
ATOM 956 O O . LEU A 1 113 ? -5.645 9.139 8.643 1.00 95.75 113 LEU A O 1
ATOM 960 N N . LYS A 1 114 ? -7.419 10.515 8.467 1.00 95.50 114 LYS A N 1
ATOM 961 C CA . LYS A 1 114 ? -8.166 9.915 9.578 1.00 95.50 114 LYS A CA 1
ATOM 962 C C . LYS A 1 114 ? -8.455 8.437 9.301 1.00 95.50 114 LYS A C 1
ATOM 964 O O . LYS A 1 114 ? -8.164 7.600 10.144 1.00 95.50 114 LYS A O 1
ATOM 969 N N . ASN A 1 115 ? -8.954 8.108 8.115 1.00 95.81 115 ASN A N 1
ATOM 970 C CA . ASN A 1 115 ? -9.292 6.737 7.734 1.00 95.81 115 ASN A CA 1
ATOM 971 C C . ASN A 1 115 ? -8.056 5.824 7.688 1.00 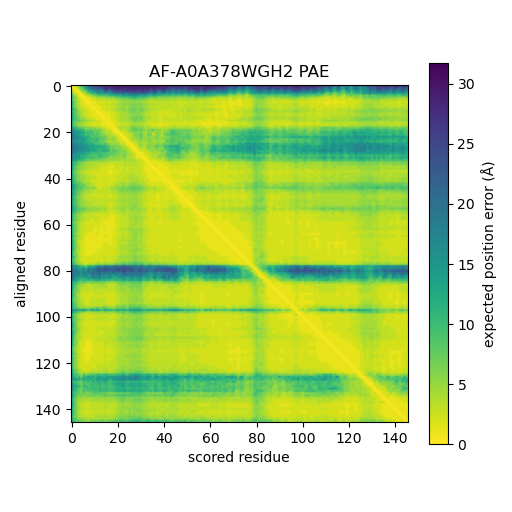95.81 115 ASN A C 1
ATOM 973 O O . ASN A 1 115 ? -8.146 4.642 8.019 1.00 95.81 115 ASN A O 1
ATOM 977 N N . PHE A 1 116 ? -6.891 6.361 7.313 1.00 95.75 116 PHE A N 1
ATOM 978 C CA . PHE A 1 116 ? -5.625 5.634 7.366 1.00 95.75 116 PHE A CA 1
ATOM 979 C C . PHE A 1 116 ? -5.178 5.377 8.814 1.00 95.75 116 PHE A C 1
ATOM 981 O O . PHE A 1 116 ? -4.827 4.244 9.141 1.00 95.75 116 PHE A O 1
ATOM 988 N N . LYS A 1 117 ? -5.286 6.375 9.708 1.00 95.00 117 LYS A N 1
ATOM 989 C CA . LYS A 1 117 ? -5.042 6.192 11.156 1.00 95.00 117 LYS A CA 1
ATOM 990 C C . LYS A 1 117 ? -5.978 5.157 11.770 1.00 95.00 117 LYS A C 1
ATOM 992 O O . LYS A 1 117 ? -5.529 4.308 12.540 1.00 95.00 117 LYS A O 1
ATOM 997 N N . ASP A 1 118 ? -7.262 5.220 11.427 1.00 93.19 118 ASP A N 1
ATOM 998 C CA . ASP A 1 118 ? -8.283 4.301 11.932 1.00 93.19 118 ASP A CA 1
ATOM 999 C C . ASP A 1 118 ? -7.989 2.864 11.473 1.00 93.19 118 ASP A C 1
ATOM 1001 O O . ASP A 1 118 ? -8.124 1.924 12.254 1.00 93.19 118 ASP A O 1
ATOM 1005 N N . TRP A 1 119 ? -7.508 2.684 10.237 1.00 92.44 119 TRP A N 1
ATOM 1006 C CA . TRP A 1 119 ? -7.095 1.374 9.733 1.00 92.44 119 TRP A CA 1
ATOM 1007 C C . TRP A 1 119 ? -5.879 0.810 10.469 1.00 92.44 119 TRP A C 1
ATOM 1009 O O . TRP A 1 119 ? -5.922 -0.338 10.906 1.00 92.44 119 TRP A O 1
ATOM 1019 N N . ILE A 1 120 ? -4.827 1.610 10.668 1.00 92.81 120 ILE A N 1
ATOM 1020 C CA . ILE A 1 120 ? -3.650 1.170 11.431 1.00 92.81 120 ILE A CA 1
ATOM 1021 C C . ILE A 1 120 ? -4.036 0.835 12.878 1.00 92.81 120 ILE A C 1
ATOM 1023 O O . ILE A 1 120 ? -3.643 -0.202 13.411 1.00 92.81 120 ILE A O 1
ATOM 1027 N N . SER A 1 121 ? -4.868 1.673 13.498 1.00 91.75 121 SER A N 1
ATOM 1028 C CA . SER A 1 121 ? -5.379 1.438 14.852 1.00 91.75 121 SER A CA 1
ATOM 1029 C C . SER A 1 121 ? -6.210 0.158 14.931 1.00 91.75 121 SER A C 1
ATOM 1031 O O . SER A 1 121 ? -6.127 -0.572 15.915 1.00 91.75 121 SER A O 1
ATOM 1033 N N . PHE A 1 122 ? -6.993 -0.151 13.897 1.00 89.38 122 PHE A N 1
ATOM 1034 C CA . PHE A 1 122 ? -7.728 -1.408 13.826 1.00 89.38 122 PHE A CA 1
ATOM 1035 C C . PHE A 1 122 ? -6.796 -2.620 13.766 1.00 89.38 122 PHE A C 1
ATOM 1037 O O . PHE A 1 122 ? -7.029 -3.586 14.496 1.00 89.38 122 PHE A O 1
ATOM 1044 N N . ILE A 1 123 ? -5.753 -2.568 12.931 1.00 88.31 123 ILE A N 1
ATOM 1045 C CA . ILE A 1 123 ? -4.752 -3.640 12.841 1.00 88.31 123 ILE A CA 1
ATOM 1046 C C . ILE A 1 123 ? -4.130 -3.882 14.222 1.00 88.31 123 ILE A C 1
ATOM 1048 O O . ILE A 1 123 ? -4.123 -5.010 14.703 1.00 88.31 123 ILE A O 1
ATOM 1052 N N . LEU A 1 124 ? -3.696 -2.821 14.908 1.00 87.94 124 LEU A N 1
ATOM 1053 C CA . LEU A 1 124 ? -3.044 -2.925 16.217 1.00 87.94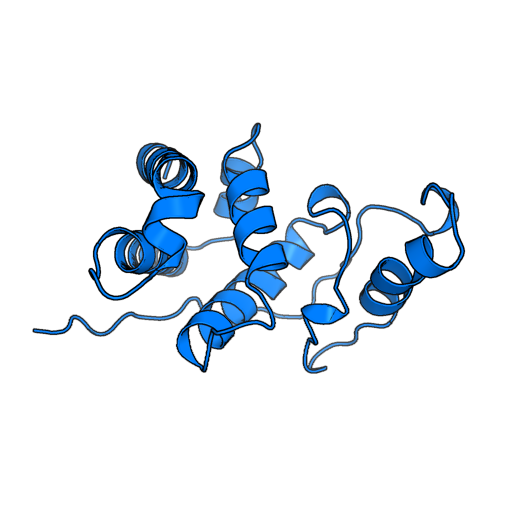 124 LEU A CA 1
ATOM 1054 C C . LEU A 1 124 ? -3.974 -3.370 17.353 1.00 87.94 124 LEU A C 1
ATOM 1056 O O . LEU A 1 124 ? -3.588 -4.178 18.194 1.00 87.94 124 LEU A O 1
ATOM 1060 N N . PHE A 1 125 ? -5.190 -2.822 17.425 1.00 87.06 125 PHE A N 1
ATOM 1061 C CA . PHE A 1 125 ? -5.975 -2.846 18.666 1.00 87.06 125 PHE A CA 1
ATOM 1062 C C . PHE A 1 125 ? -7.285 -3.631 18.585 1.00 87.06 125 PHE A C 1
ATOM 1064 O O . PHE A 1 125 ? -7.960 -3.788 19.603 1.00 87.06 125 PHE A O 1
ATOM 1071 N N . SER A 1 126 ? -7.669 -4.164 17.420 1.00 80.12 126 SER A N 1
ATOM 1072 C CA . SER A 1 126 ? -8.923 -4.929 17.295 1.00 80.12 126 SER A CA 1
ATOM 1073 C C . SER A 1 126 ? -8.900 -6.289 18.007 1.00 80.12 126 SER A C 1
ATOM 1075 O O . SER A 1 126 ? -9.953 -6.908 18.178 1.00 80.12 126 SER A O 1
ATOM 1077 N N . GLY A 1 127 ? -7.718 -6.776 18.406 1.00 66.12 127 GLY A N 1
ATOM 1078 C CA . GLY A 1 127 ? -7.526 -8.067 19.077 1.00 66.12 127 GLY A CA 1
ATOM 1079 C C . GLY A 1 127 ? -7.863 -9.290 18.214 1.00 66.12 127 GLY A C 1
ATOM 1080 O O . GLY A 1 127 ? -7.872 -10.409 18.725 1.00 66.12 127 GLY A O 1
ATOM 1081 N N . LYS A 1 128 ? -8.170 -9.084 16.925 1.00 70.31 128 LYS A N 1
ATOM 1082 C CA . LYS A 1 128 ? -8.543 -10.126 15.956 1.00 70.31 128 LYS A CA 1
ATOM 1083 C C . LYS A 1 128 ? -7.508 -10.314 14.838 1.00 70.31 128 LYS A C 1
ATOM 1085 O O . LYS A 1 128 ? -7.673 -11.239 14.049 1.00 70.31 128 LYS A O 1
ATOM 1090 N N . ASP A 1 129 ? -6.476 -9.472 14.762 1.00 75.12 129 ASP A N 1
ATOM 1091 C CA . ASP A 1 129 ? -5.439 -9.560 13.730 1.00 75.12 129 ASP A CA 1
ATOM 1092 C C . ASP A 1 129 ? -4.180 -10.265 14.264 1.00 75.12 129 ASP A C 1
ATOM 1094 O O . ASP A 1 129 ? -3.536 -9.788 15.199 1.00 75.12 129 ASP A O 1
ATOM 1098 N N . ASN A 1 130 ? -3.816 -11.397 13.657 1.00 71.94 130 ASN A N 1
ATOM 1099 C CA . ASN A 1 130 ? -2.602 -12.146 13.994 1.00 71.94 130 ASN A CA 1
ATOM 1100 C C . ASN A 1 130 ? -1.308 -11.434 13.554 1.00 71.94 130 ASN A C 1
ATOM 1102 O O . ASN A 1 130 ? -0.261 -11.673 14.152 1.00 71.94 130 ASN A O 1
ATOM 1106 N N . ASN A 1 131 ? -1.375 -10.552 12.554 1.00 69.50 131 ASN A N 1
ATOM 1107 C CA . ASN A 1 131 ? -0.230 -9.801 12.033 1.00 69.50 131 ASN A CA 1
ATOM 1108 C C . ASN A 1 131 ? 0.137 -8.610 12.916 1.00 69.50 131 ASN A C 1
ATOM 1110 O O . ASN A 1 131 ? 1.265 -8.125 12.839 1.00 69.50 131 ASN A O 1
ATOM 1114 N N . SER A 1 132 ? -0.780 -8.175 13.789 1.00 72.44 132 SER A N 1
ATOM 1115 C CA . SER A 1 132 ? -0.540 -7.104 14.764 1.00 72.44 132 SER A CA 1
ATOM 1116 C C . SER A 1 132 ? 0.759 -7.311 15.545 1.00 72.44 132 SER A C 1
ATOM 1118 O O . SER A 1 132 ? 1.522 -6.369 15.697 1.00 72.44 132 SER A O 1
ATOM 1120 N N . PHE A 1 133 ? 1.066 -8.551 15.941 1.00 71.94 133 PHE A N 1
ATOM 1121 C CA . PHE A 1 133 ? 2.280 -8.895 16.686 1.00 71.94 133 PHE A CA 1
ATOM 1122 C C . PHE A 1 133 ? 3.567 -8.853 15.851 1.00 71.94 133 PHE A C 1
ATOM 1124 O O . PHE A 1 133 ? 4.653 -8.753 16.417 1.00 71.94 133 PHE A O 1
ATOM 1131 N N . ILE A 1 134 ? 3.470 -8.986 14.526 1.00 80.31 134 ILE A N 1
ATOM 1132 C CA . ILE A 1 134 ? 4.635 -9.042 13.631 1.00 80.31 134 ILE A CA 1
ATOM 1133 C C . ILE A 1 134 ? 5.137 -7.629 13.324 1.00 80.31 134 ILE A C 1
ATOM 1135 O O . ILE A 1 134 ? 6.345 -7.420 13.273 1.00 80.31 134 ILE A O 1
ATOM 1139 N N . ILE A 1 135 ? 4.213 -6.680 13.150 1.00 83.69 135 ILE A N 1
ATOM 1140 C CA . ILE A 1 135 ? 4.496 -5.287 12.754 1.00 83.69 135 ILE A CA 1
ATOM 1141 C C . ILE A 1 135 ? 4.091 -4.260 13.815 1.00 83.69 135 ILE A C 1
ATOM 1143 O O . ILE A 1 135 ? 3.822 -3.099 13.505 1.00 83.69 135 ILE A O 1
ATOM 1147 N N . GLU A 1 136 ? 3.979 -4.680 15.076 1.00 87.88 136 GLU A N 1
ATOM 1148 C CA . GLU A 1 136 ? 3.483 -3.820 16.155 1.00 87.88 136 GLU A CA 1
ATOM 1149 C C . GLU A 1 136 ? 4.298 -2.523 16.259 1.00 87.88 136 GLU A C 1
ATOM 1151 O O . GLU A 1 136 ? 3.738 -1.427 16.299 1.00 87.88 136 GLU A O 1
ATOM 1156 N N . ASN A 1 137 ? 5.628 -2.644 16.250 1.00 89.38 137 ASN A N 1
ATOM 1157 C CA . ASN A 1 137 ? 6.538 -1.513 16.421 1.00 89.38 137 ASN A CA 1
ATOM 1158 C C . ASN A 1 137 ? 6.443 -0.534 15.249 1.00 89.38 137 ASN A C 1
ATOM 1160 O O . ASN A 1 137 ? 6.420 0.679 15.445 1.00 89.38 137 ASN A O 1
ATOM 1164 N N . GLU A 1 138 ? 6.363 -1.066 14.036 1.00 91.69 138 GLU A N 1
ATOM 1165 C CA . GLU A 1 138 ? 6.255 -0.330 12.787 1.00 91.69 138 GLU A CA 1
ATOM 1166 C C . GLU A 1 138 ? 4.967 0.484 12.759 1.00 91.69 138 GLU A C 1
ATOM 1168 O O . GLU A 1 138 ? 4.977 1.686 12.498 1.00 91.69 138 GLU A O 1
ATOM 1173 N N . LEU A 1 139 ? 3.845 -0.164 13.074 1.00 91.75 139 LEU A N 1
ATOM 1174 C CA . LEU A 1 139 ? 2.540 0.478 13.089 1.00 91.75 139 LEU A CA 1
ATOM 1175 C C . LEU A 1 139 ? 2.432 1.524 14.204 1.00 91.75 139 LEU A C 1
ATOM 1177 O O . LEU A 1 139 ? 1.875 2.596 13.967 1.00 91.75 139 LEU A O 1
ATOM 1181 N N . LEU A 1 140 ? 2.992 1.258 15.390 1.00 93.19 140 LEU A N 1
ATOM 1182 C CA . LEU A 1 140 ? 3.071 2.244 16.472 1.00 93.19 140 LEU A CA 1
ATOM 1183 C C . LEU A 1 140 ? 3.923 3.453 16.063 1.00 93.19 140 LEU A C 1
ATOM 1185 O O . LEU A 1 140 ? 3.471 4.587 16.202 1.00 93.19 140 LEU A O 1
ATOM 1189 N N . SER A 1 141 ? 5.103 3.218 15.484 1.00 92.38 141 SER A N 1
ATOM 1190 C CA . SER A 1 141 ? 6.000 4.261 14.966 1.00 92.38 141 SER A CA 1
ATOM 1191 C C . SER A 1 141 ? 5.315 5.128 13.906 1.00 92.38 141 SER A C 1
ATOM 1193 O O . SER A 1 141 ? 5.426 6.357 13.922 1.00 92.38 141 SER A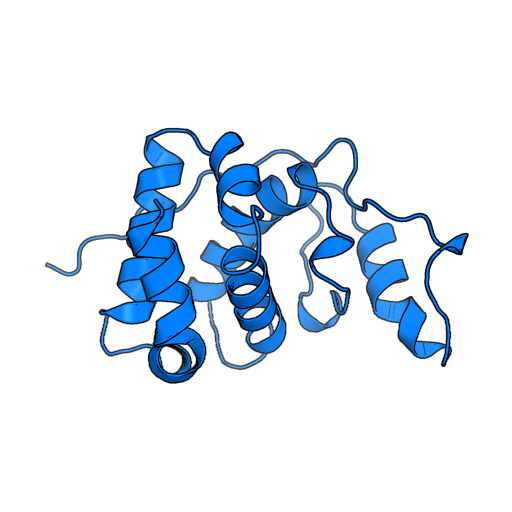 O 1
ATOM 1195 N N . ILE A 1 142 ? 4.543 4.511 13.005 1.00 93.25 142 ILE A N 1
ATOM 1196 C CA . ILE A 1 142 ? 3.740 5.242 12.023 1.00 93.25 142 ILE A CA 1
ATOM 1197 C C . ILE A 1 142 ? 2.686 6.101 12.731 1.00 93.25 142 ILE A C 1
ATOM 1199 O O . ILE A 1 142 ? 2.617 7.299 12.459 1.00 93.25 142 ILE A O 1
ATOM 1203 N N . LEU A 1 143 ? 1.903 5.538 13.658 1.00 93.56 143 LEU A N 1
ATOM 1204 C CA . LEU A 1 143 ? 0.867 6.287 14.381 1.00 93.56 143 LEU A CA 1
ATOM 1205 C C . LEU A 1 143 ? 1.426 7.479 15.165 1.00 93.56 143 LEU A C 1
ATOM 1207 O O . LEU A 1 143 ? 0.802 8.536 15.170 1.00 93.56 143 LEU A O 1
ATOM 1211 N N . GLU A 1 144 ? 2.589 7.339 15.801 1.00 93.00 144 GLU A N 1
ATOM 1212 C CA . GLU A 1 144 ? 3.242 8.420 16.553 1.00 93.00 144 GLU A CA 1
ATOM 1213 C C . GLU A 1 144 ? 3.663 9.602 15.665 1.00 93.00 144 GLU A C 1
ATOM 1215 O O . GLU A 1 144 ? 3.760 10.739 16.134 1.00 93.00 144 GLU A O 1
ATOM 1220 N N . ARG A 1 145 ? 3.918 9.341 14.379 1.00 90.50 145 ARG A N 1
ATOM 1221 C CA . ARG A 1 145 ? 4.389 10.330 13.400 1.00 90.50 145 ARG A CA 1
ATOM 1222 C C . ARG A 1 145 ? 3.269 10.976 12.584 1.00 90.50 145 ARG A C 1
ATOM 1224 O O . ARG A 1 145 ? 3.550 11.946 11.875 1.00 90.50 145 ARG A O 1
ATOM 1231 N N . MET A 1 146 ? 2.043 10.451 12.640 1.00 87.88 146 MET A N 1
ATOM 1232 C CA . MET A 1 146 ? 0.891 10.974 11.894 1.00 87.88 146 MET A CA 1
ATOM 1233 C C . MET A 1 146 ? 0.041 11.931 12.724 1.00 87.88 146 MET A C 1
ATOM 1235 O O . MET A 1 146 ? -0.526 12.872 12.122 1.00 87.88 146 MET A O 1
#

Organism: NCBI:txid326523

Nearest PDB structures (foldseek):
  6zqd-assembly1_UO  TM=3.266E-01  e=2.457E+00  Saccharomyces cerevisiae S288C
  5bzv-assembly1_A  TM=4.666E-01  e=9.419E+00  Saccharomyces cerevisiae S288C

Mean predicted aligned error: 5.28 Å

pLDDT: mean 86.83, std 10.78, range [35.38, 96.5]

Radius of gyration: 15.39 Å; Cα contacts (8 Å, |Δi|>4): 135; chains: 1; bounding box: 41×31×37 Å

Secondary structure (DSSP, 8-state):
----PPPPPP-PPPS-SBSS-GGGS--SSGGGGHHHHHHHH--TTPPP-GGG--S-GGGB-HHHHHHHHHHHHHHHHHH-SSSSHHHHHHHHHHHHSTTHHHHHHTT--HHHHHHHHHHHHHHHHSS--GGGGTSHHHHHHHHHH-